Protein AF-A0A0D5NHM3-F1 (afdb_monomer_lite)

Structure (mmCIF, N/CA/C/O backbone)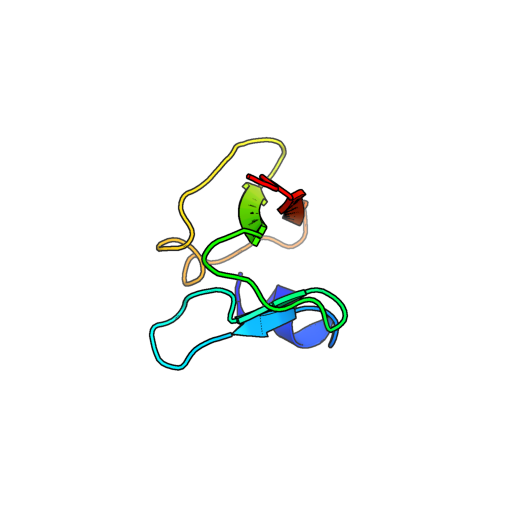:
data_AF-A0A0D5NHM3-F1
#
_entry.id   AF-A0A0D5NHM3-F1
#
loop_
_atom_site.group_PDB
_atom_site.id
_atom_site.type_symbol
_atom_site.label_atom_id
_atom_site.label_alt_id
_atom_site.label_comp_id
_atom_site.label_asym_id
_atom_site.label_entity_id
_atom_site.label_seq_id
_atom_site.pdbx_PDB_ins_code
_atom_site.Cartn_x
_atom_site.Cartn_y
_atom_site.Cartn_z
_atom_site.occupancy
_atom_site.B_iso_or_equiv
_atom_site.auth_seq_id
_atom_site.auth_comp_id
_atom_site.auth_asym_id
_atom_site.auth_atom_id
_atom_site.pdbx_PDB_model_num
ATOM 1 N N . MET A 1 1 ? 0.069 5.992 10.205 1.00 78.12 1 MET A N 1
ATOM 2 C CA . MET A 1 1 ? -0.406 5.090 9.136 1.00 78.12 1 MET A CA 1
ATOM 3 C C . MET A 1 1 ? 0.472 3.853 9.008 1.00 78.12 1 MET A C 1
ATOM 5 O O . MET A 1 1 ? -0.058 2.750 9.004 1.00 78.12 1 MET A O 1
ATOM 9 N N . ALA A 1 2 ? 1.800 4.019 8.966 1.00 77.50 2 ALA A N 1
ATOM 10 C CA . ALA A 1 2 ? 2.757 2.914 8.894 1.00 77.50 2 ALA A CA 1
ATOM 11 C C . ALA A 1 2 ? 2.516 1.831 9.959 1.00 77.50 2 ALA A C 1
ATOM 13 O O . ALA A 1 2 ? 2.515 0.658 9.622 1.00 77.50 2 ALA A O 1
ATOM 14 N N . ALA A 1 3 ? 2.212 2.205 11.208 1.00 79.44 3 ALA A N 1
ATOM 15 C CA . ALA A 1 3 ? 1.896 1.242 12.270 1.00 79.44 3 ALA A CA 1
ATOM 16 C C . ALA A 1 3 ? 0.633 0.401 11.985 1.00 79.44 3 ALA A C 1
ATOM 18 O O . ALA A 1 3 ? 0.637 -0.805 12.214 1.00 79.44 3 ALA A O 1
ATOM 19 N N . ALA A 1 4 ? -0.425 1.015 11.442 1.00 80.75 4 ALA A N 1
ATOM 20 C CA . ALA A 1 4 ? -1.660 0.312 11.090 1.00 80.75 4 ALA A CA 1
ATOM 21 C C . ALA A 1 4 ? -1.430 -0.667 9.928 1.00 80.75 4 ALA A C 1
ATOM 23 O O . ALA A 1 4 ? -1.837 -1.822 9.994 1.00 80.75 4 ALA A O 1
ATOM 24 N N . LEU A 1 5 ? -0.703 -0.227 8.896 1.00 82.06 5 LEU A N 1
ATOM 25 C CA . LEU A 1 5 ? -0.323 -1.070 7.761 1.00 82.06 5 LEU A CA 1
ATOM 26 C C . LEU A 1 5 ? 0.668 -2.175 8.163 1.00 82.06 5 LEU A C 1
ATOM 28 O O . LEU A 1 5 ? 0.522 -3.306 7.712 1.00 82.06 5 LEU A O 1
ATOM 32 N N . ALA A 1 6 ? 1.629 -1.891 9.045 1.00 81.12 6 ALA A N 1
ATOM 33 C CA . ALA A 1 6 ? 2.555 -2.886 9.588 1.00 81.12 6 ALA A CA 1
ATOM 34 C C . ALA A 1 6 ? 1.809 -3.966 10.384 1.00 81.12 6 ALA A C 1
ATOM 36 O O . ALA A 1 6 ? 2.133 -5.144 10.268 1.00 81.12 6 ALA A O 1
ATOM 37 N N . GLY A 1 7 ? 0.757 -3.581 11.117 1.00 81.31 7 GLY A N 1
ATOM 38 C CA . GLY A 1 7 ? -0.113 -4.510 11.840 1.00 81.31 7 GLY A CA 1
ATOM 39 C C . GLY A 1 7 ? -0.838 -5.523 10.945 1.00 81.31 7 GLY A C 1
ATOM 40 O O . GLY A 1 7 ? -1.218 -6.587 11.424 1.00 81.31 7 GLY A O 1
ATOM 41 N N . THR A 1 8 ? -0.984 -5.248 9.643 1.00 82.06 8 THR A N 1
ATOM 42 C CA . THR A 1 8 ? -1.575 -6.207 8.690 1.00 82.06 8 THR A CA 1
ATOM 43 C C . THR A 1 8 ? -0.629 -7.349 8.316 1.00 82.06 8 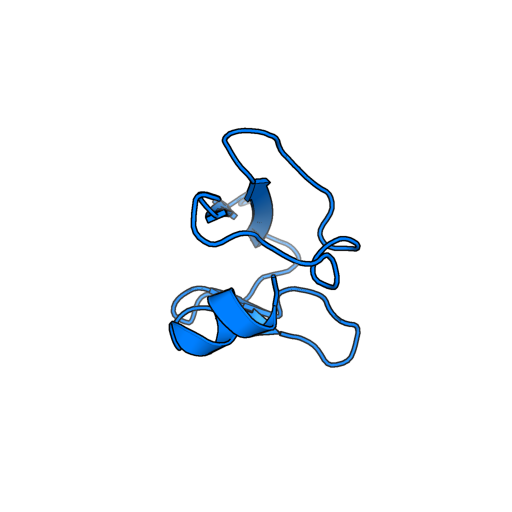THR A C 1
ATOM 45 O O . THR A 1 8 ? -1.073 -8.327 7.726 1.00 82.06 8 THR A O 1
ATOM 48 N N . ASN A 1 9 ? 0.675 -7.232 8.602 1.00 82.44 9 ASN A N 1
ATOM 49 C CA . ASN A 1 9 ? 1.743 -8.118 8.112 1.00 82.44 9 ASN A CA 1
ATOM 50 C C . ASN A 1 9 ? 1.850 -8.246 6.577 1.00 82.44 9 ASN A C 1
ATOM 52 O O . ASN A 1 9 ? 2.691 -8.996 6.080 1.00 82.44 9 ASN A O 1
ATOM 56 N N . VAL A 1 10 ? 1.046 -7.501 5.814 1.00 85.19 10 VAL A N 1
ATOM 57 C CA . VAL A 1 10 ? 1.076 -7.499 4.346 1.00 85.19 10 VAL A CA 1
ATOM 58 C C . VAL A 1 10 ? 2.075 -6.469 3.825 1.00 85.19 10 VAL A C 1
ATOM 60 O O . VAL A 1 10 ? 2.734 -6.709 2.816 1.00 85.19 10 VAL A O 1
ATOM 63 N N . VAL A 1 11 ? 2.217 -5.331 4.508 1.00 87.00 11 VAL A N 1
ATOM 64 C CA . VAL A 1 11 ? 3.065 -4.214 4.071 1.00 87.00 11 VAL A CA 1
ATOM 65 C C . VAL A 1 11 ? 4.355 -4.175 4.886 1.00 87.00 11 VAL A C 1
ATOM 67 O O . VAL A 1 11 ? 4.315 -4.130 6.115 1.00 87.00 11 VAL A O 1
ATOM 70 N N . ARG A 1 12 ? 5.506 -4.149 4.208 1.00 86.69 12 ARG A N 1
ATOM 71 C CA . ARG A 1 12 ? 6.816 -3.893 4.827 1.00 86.69 12 ARG A CA 1
ATOM 72 C C . ARG A 1 12 ? 7.321 -2.513 4.455 1.00 86.69 12 ARG A C 1
ATOM 74 O O . ARG A 1 12 ? 7.107 -2.046 3.337 1.00 86.69 12 ARG A O 1
ATOM 81 N N . PHE A 1 13 ? 8.057 -1.908 5.376 1.00 84.06 13 PHE A N 1
ATOM 82 C CA . PHE A 1 13 ? 8.625 -0.575 5.227 1.00 84.06 13 PHE A CA 1
ATOM 83 C C . PHE A 1 13 ? 10.145 -0.636 5.077 1.00 84.06 13 PHE A C 1
ATOM 85 O O . PHE A 1 13 ? 10.789 -1.539 5.608 1.00 84.06 13 PHE A O 1
ATOM 92 N N . THR A 1 14 ? 10.708 0.309 4.329 1.00 81.00 14 THR A N 1
ATOM 93 C CA . THR A 1 14 ? 12.151 0.557 4.287 1.00 81.00 14 THR A CA 1
ATOM 94 C C . THR A 1 14 ? 12.567 1.360 5.520 1.00 81.00 14 THR A C 1
ATOM 96 O O . THR A 1 14 ? 11.744 2.050 6.124 1.00 81.00 14 THR A O 1
ATOM 99 N N . GLU A 1 15 ? 13.855 1.339 5.868 1.00 72.12 15 GLU A N 1
ATOM 100 C CA . GLU A 1 15 ? 14.395 2.182 6.950 1.00 72.12 15 GLU A CA 1
ATOM 101 C C . GLU A 1 15 ? 14.186 3.686 6.694 1.00 72.12 15 GLU A C 1
ATOM 103 O O . GLU A 1 15 ? 14.046 4.461 7.633 1.00 72.12 15 GLU A O 1
ATOM 108 N N . GLY A 1 16 ? 14.079 4.096 5.424 1.00 70.44 16 GLY A N 1
ATOM 109 C CA . GLY A 1 16 ? 13.774 5.474 5.022 1.00 70.44 16 GLY A CA 1
ATOM 110 C C . GLY A 1 16 ? 12.295 5.868 5.123 1.00 70.44 16 GLY A C 1
ATOM 111 O O . GLY A 1 16 ? 11.931 6.955 4.682 1.00 70.44 16 GLY A O 1
ATOM 112 N N . GLY A 1 17 ? 11.424 4.999 5.648 1.00 70.38 17 GLY A N 1
ATOM 113 C CA . GLY A 1 17 ? 9.998 5.289 5.826 1.00 70.38 17 GLY A CA 1
ATOM 114 C C . GLY A 1 17 ? 9.144 5.141 4.562 1.00 70.38 17 GLY A C 1
ATOM 115 O O . GLY A 1 17 ? 8.005 5.598 4.549 1.00 70.38 17 GLY A O 1
ATOM 116 N N . GLY A 1 18 ? 9.664 4.504 3.509 1.00 79.00 18 GLY A N 1
ATOM 117 C CA . GLY A 1 18 ? 8.903 4.127 2.314 1.00 79.00 18 GLY A CA 1
ATOM 118 C C . GLY A 1 18 ? 8.325 2.715 2.420 1.00 79.00 18 GLY A C 1
ATOM 119 O O . GLY A 1 18 ? 8.686 1.954 3.312 1.00 79.00 18 GLY A O 1
ATOM 120 N N . ILE A 1 19 ? 7.443 2.328 1.497 1.00 83.94 19 ILE A N 1
ATOM 121 C CA . ILE A 1 19 ? 7.009 0.927 1.373 1.00 83.94 19 ILE A CA 1
ATOM 122 C C . ILE A 1 19 ? 8.094 0.152 0.632 1.00 83.94 19 ILE A C 1
ATOM 124 O O . ILE A 1 19 ? 8.484 0.562 -0.457 1.00 83.94 19 ILE A O 1
ATOM 128 N N . ALA A 1 20 ? 8.560 -0.948 1.225 1.00 85.75 20 ALA A N 1
ATOM 129 C CA . ALA A 1 20 ? 9.555 -1.867 0.667 1.00 85.75 20 ALA A CA 1
ATOM 130 C C . ALA A 1 20 ? 8.914 -3.028 -0.102 1.00 85.75 20 ALA A C 1
ATOM 132 O O . ALA A 1 20 ? 9.451 -3.520 -1.095 1.00 85.75 20 ALA A O 1
ATOM 133 N N . SER A 1 21 ? 7.788 -3.528 0.405 1.00 85.62 21 SER A N 1
ATOM 134 C CA . SER A 1 21 ? 7.019 -4.571 -0.260 1.00 85.62 21 SER A CA 1
ATOM 135 C C . SER A 1 21 ? 5.583 -4.613 0.232 1.00 85.62 21 SER A C 1
ATOM 137 O O . SER A 1 21 ? 5.279 -4.217 1.358 1.00 85.62 21 SER A O 1
ATOM 139 N N . VAL A 1 22 ? 4.705 -5.123 -0.625 1.00 88.12 22 VAL A N 1
ATOM 140 C CA . VAL A 1 22 ? 3.294 -5.361 -0.320 1.00 88.12 22 VAL A CA 1
ATOM 141 C C . VAL A 1 22 ? 2.970 -6.786 -0.744 1.00 88.12 22 VAL A C 1
ATOM 143 O O . VAL A 1 22 ? 3.210 -7.170 -1.885 1.00 88.12 22 VAL A O 1
ATOM 146 N N . SER A 1 23 ? 2.483 -7.601 0.189 1.00 86.38 23 SER A N 1
ATOM 147 C CA . SER A 1 23 ? 2.166 -9.018 -0.023 1.00 86.38 23 SER A CA 1
ATOM 148 C C . SER A 1 23 ? 3.324 -9.846 -0.614 1.00 86.38 23 SER A C 1
ATOM 150 O O . SER A 1 23 ? 3.102 -10.817 -1.332 1.00 86.38 23 SER A O 1
ATOM 152 N N . GLY A 1 24 ? 4.573 -9.458 -0.331 1.00 84.06 24 GLY A N 1
ATOM 153 C CA . GLY A 1 24 ? 5.775 -10.106 -0.871 1.00 84.06 24 GLY A CA 1
ATOM 154 C C . GLY A 1 24 ? 6.284 -9.539 -2.202 1.00 84.06 24 GLY A C 1
ATOM 155 O O . GLY A 1 24 ? 7.414 -9.842 -2.579 1.00 84.06 24 GLY A O 1
ATOM 156 N N . ILE A 1 25 ? 5.526 -8.668 -2.873 1.00 86.12 25 ILE A N 1
ATOM 157 C CA . ILE A 1 25 ? 5.966 -7.984 -4.096 1.00 86.12 25 ILE A CA 1
ATOM 158 C C . ILE A 1 25 ? 6.835 -6.792 -3.696 1.00 86.12 25 ILE A C 1
ATOM 160 O O . ILE A 1 25 ? 6.383 -5.917 -2.954 1.00 86.12 25 ILE A O 1
ATOM 164 N N . ARG A 1 26 ? 8.090 -6.764 -4.157 1.00 86.12 26 ARG A N 1
ATOM 165 C CA . ARG A 1 26 ? 9.002 -5.641 -3.905 1.00 86.12 26 ARG A CA 1
ATOM 166 C C . ARG A 1 26 ? 8.581 -4.430 -4.725 1.00 86.12 26 ARG A C 1
ATOM 168 O O . ARG A 1 26 ? 8.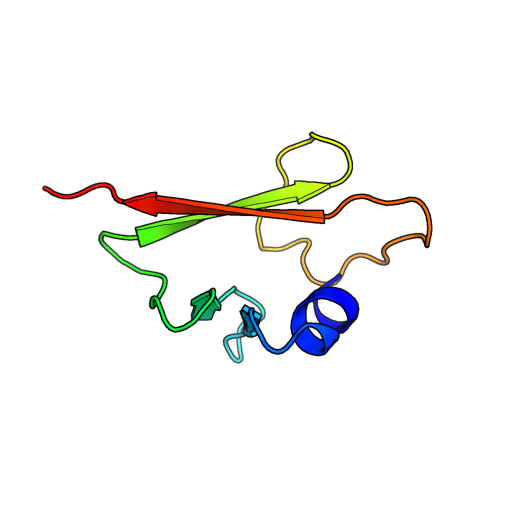327 -4.546 -5.918 1.00 86.12 26 ARG A O 1
ATOM 175 N N . THR A 1 27 ? 8.530 -3.283 -4.069 1.00 83.50 27 THR A N 1
ATOM 176 C CA . THR A 1 27 ? 8.359 -1.981 -4.714 1.00 83.50 27 THR A CA 1
ATOM 177 C C . THR A 1 27 ? 9.714 -1.500 -5.238 1.00 83.50 27 THR A C 1
ATOM 179 O O . THR A 1 27 ? 10.754 -1.797 -4.647 1.00 83.50 27 THR A O 1
ATOM 182 N N . GLY A 1 28 ? 9.724 -0.795 -6.368 1.00 80.31 28 GLY A N 1
ATOM 183 C CA . GLY A 1 28 ? 10.962 -0.403 -7.044 1.00 80.31 28 GLY A CA 1
ATOM 184 C C . GLY A 1 28 ? 10.738 -0.004 -8.499 1.00 80.31 28 GLY A C 1
ATOM 185 O O . GLY A 1 28 ? 9.672 0.505 -8.837 1.00 80.31 28 GLY A O 1
ATOM 186 N N . ASP A 1 29 ? 11.745 -0.248 -9.340 1.00 76.31 29 ASP A N 1
ATOM 187 C CA . ASP A 1 29 ? 11.834 0.261 -10.717 1.00 76.31 29 ASP A CA 1
ATOM 188 C C . ASP A 1 29 ? 10.568 0.007 -11.553 1.00 76.31 29 ASP A C 1
ATOM 190 O O . ASP A 1 29 ? 9.983 0.946 -12.094 1.00 76.31 29 ASP A O 1
ATOM 194 N N . GLU A 1 30 ? 10.090 -1.238 -11.591 1.00 85.06 30 GLU A N 1
ATOM 195 C CA . GLU A 1 30 ? 8.912 -1.629 -12.384 1.00 85.06 30 GLU A CA 1
ATOM 196 C C . GLU A 1 30 ? 7.607 -1.645 -11.576 1.00 85.06 30 GLU A C 1
ATOM 198 O O . GLU A 1 30 ? 6.518 -1.730 -12.141 1.00 85.06 30 GLU A O 1
ATOM 203 N N . VAL A 1 31 ? 7.688 -1.573 -10.244 1.00 85.25 31 VAL A N 1
ATOM 204 C CA . VAL A 1 31 ? 6.530 -1.685 -9.348 1.00 85.25 31 VAL A CA 1
ATOM 205 C C . VAL A 1 31 ? 6.413 -0.418 -8.518 1.00 85.25 31 VAL A C 1
ATOM 207 O O . VAL A 1 31 ? 7.063 -0.253 -7.480 1.00 85.25 31 VAL A O 1
ATOM 210 N N . ARG A 1 32 ? 5.526 0.475 -8.952 1.00 84.69 32 ARG A N 1
ATOM 211 C CA . ARG A 1 32 ? 5.182 1.684 -8.204 1.00 84.69 32 ARG A CA 1
ATOM 212 C C . ARG A 1 32 ? 4.136 1.366 -7.148 1.00 84.69 32 ARG A C 1
ATOM 214 O O . ARG A 1 32 ? 3.235 0.561 -7.361 1.00 84.69 32 ARG A O 1
ATOM 221 N N . CYS A 1 33 ? 4.233 2.052 -6.018 1.00 84.88 33 CYS A N 1
ATOM 222 C CA . CYS A 1 33 ? 3.251 1.960 -4.949 1.00 84.88 33 CYS A CA 1
ATOM 223 C C . CYS A 1 33 ? 2.494 3.282 -4.841 1.00 84.88 33 CYS A C 1
ATOM 225 O O . CYS A 1 33 ? 3.115 4.331 -4.660 1.00 84.88 33 CYS A O 1
ATOM 227 N N . LEU A 1 34 ? 1.166 3.227 -4.921 1.00 86.56 34 LEU A N 1
ATOM 228 C CA . LEU A 1 34 ? 0.304 4.342 -4.550 1.00 86.56 34 LEU A CA 1
ATOM 229 C C . LEU A 1 34 ? -0.324 4.081 -3.193 1.00 86.56 34 LEU A C 1
ATOM 231 O O . LEU A 1 34 ? -0.669 2.952 -2.845 1.00 86.56 34 LEU A O 1
ATOM 235 N N . LEU A 1 35 ? -0.482 5.159 -2.440 1.00 86.69 35 LEU A N 1
ATOM 236 C CA . LEU A 1 35 ? -1.113 5.132 -1.139 1.00 86.69 35 LEU A CA 1
ATOM 237 C C . LEU A 1 35 ? -2.308 6.070 -1.145 1.00 86.69 35 LEU A C 1
ATOM 239 O O . LEU A 1 35 ? -2.207 7.193 -1.647 1.00 86.69 35 LEU A O 1
ATOM 243 N N . ARG A 1 36 ? -3.428 5.626 -0.580 1.00 88.56 36 ARG A N 1
AT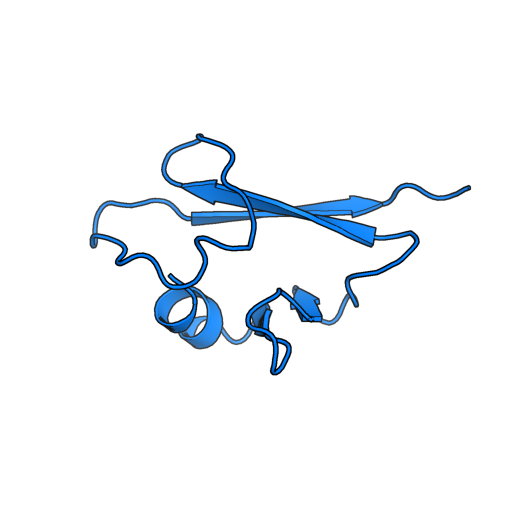OM 244 C CA . ARG A 1 36 ? -4.639 6.438 -0.469 1.00 88.56 36 ARG A CA 1
ATOM 245 C C . ARG A 1 36 ? -5.205 6.372 0.935 1.00 88.56 36 ARG A C 1
ATOM 247 O O . ARG A 1 36 ? -5.227 5.306 1.548 1.00 88.56 36 ARG A O 1
ATOM 254 N N . ILE A 1 37 ? -5.684 7.515 1.409 1.00 88.44 37 ILE A N 1
ATOM 255 C CA . ILE A 1 37 ? -6.479 7.638 2.631 1.00 88.44 37 ILE A CA 1
ATOM 256 C C . ILE A 1 37 ? -7.834 8.181 2.216 1.00 88.44 37 ILE A C 1
ATOM 258 O O . ILE A 1 37 ? -7.881 9.246 1.601 1.00 88.44 37 ILE A O 1
ATOM 262 N N . ASN A 1 38 ? -8.915 7.476 2.552 1.00 88.81 38 ASN A N 1
ATOM 263 C CA . ASN A 1 38 ? -10.286 7.896 2.240 1.00 88.81 38 ASN A CA 1
ATOM 264 C C . ASN A 1 38 ? -10.421 8.311 0.762 1.00 88.81 38 ASN A C 1
ATOM 266 O O . ASN A 1 38 ? -10.782 9.444 0.453 1.00 88.81 38 ASN A O 1
ATOM 270 N N . ASP A 1 39 ? -9.992 7.425 -0.145 1.00 86.25 39 ASP A N 1
ATOM 271 C CA . ASP A 1 39 ? -9.922 7.624 -1.602 1.00 86.25 39 ASP A CA 1
ATOM 272 C C . ASP A 1 39 ? -8.965 8.707 -2.122 1.00 86.25 39 ASP A C 1
ATOM 274 O O . ASP A 1 39 ? -8.734 8.793 -3.334 1.00 86.25 39 ASP A O 1
ATOM 278 N N . ARG A 1 40 ? -8.313 9.480 -1.250 1.00 87.69 40 ARG A N 1
ATOM 279 C CA . ARG A 1 40 ? -7.354 10.512 -1.646 1.00 87.69 40 ARG A CA 1
ATOM 280 C C . ARG A 1 40 ? -5.946 9.951 -1.749 1.00 87.69 40 ARG A C 1
ATOM 282 O O . ARG A 1 40 ? -5.395 9.485 -0.754 1.00 87.69 40 ARG A O 1
ATOM 289 N N . GLN A 1 41 ? -5.338 10.060 -2.929 1.00 86.81 41 GLN A N 1
ATOM 290 C CA . GLN A 1 41 ? -3.925 9.733 -3.103 1.00 86.81 41 GLN A CA 1
ATOM 291 C C . GLN A 1 41 ? -3.053 10.659 -2.265 1.00 86.81 41 GLN A C 1
ATOM 293 O O . GLN A 1 41 ? -3.200 11.882 -2.293 1.00 86.81 41 GLN A O 1
ATOM 298 N N . ILE A 1 42 ? -2.125 10.050 -1.543 1.00 84.88 42 ILE A N 1
ATOM 299 C CA . ILE A 1 42 ? -1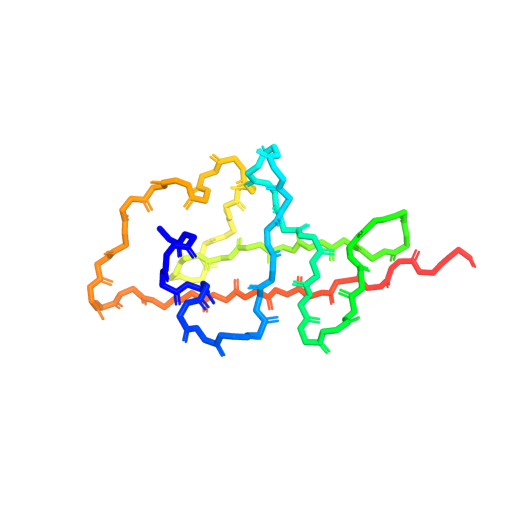.148 10.748 -0.732 1.00 84.88 42 ILE A CA 1
ATOM 300 C C . ILE A 1 42 ? 0.266 10.264 -1.066 1.00 84.88 42 ILE A C 1
ATOM 302 O O . ILE A 1 42 ? 0.469 9.099 -1.419 1.00 84.88 42 ILE A O 1
ATOM 306 N N . PRO A 1 43 ? 1.265 11.150 -0.974 1.00 79.06 43 PRO A N 1
ATOM 307 C CA . PRO A 1 43 ? 2.655 10.751 -1.112 1.00 79.06 43 PRO A CA 1
ATOM 308 C C . PRO A 1 43 ? 3.074 9.808 0.023 1.00 79.06 43 PRO A C 1
ATOM 310 O O . PRO A 1 43 ? 2.626 9.933 1.164 1.00 79.06 43 PRO A O 1
ATOM 313 N N . SER A 1 44 ? 3.990 8.887 -0.287 1.00 72.19 44 SER A N 1
ATOM 314 C CA . SER A 1 44 ? 4.551 7.925 0.674 1.00 72.19 44 SER A CA 1
ATOM 315 C C . SER A 1 44 ? 5.243 8.600 1.863 1.00 72.19 44 SER A C 1
ATOM 317 O O . SER A 1 44 ? 5.297 8.030 2.947 1.00 72.19 44 SER A O 1
ATOM 319 N N . THR A 1 45 ? 5.691 9.847 1.717 1.00 70.81 45 THR A N 1
ATOM 320 C CA . THR A 1 45 ? 6.256 10.657 2.807 1.00 70.81 45 THR A CA 1
ATOM 321 C C . THR A 1 45 ? 5.272 10.925 3.950 1.00 70.81 45 THR A C 1
ATOM 323 O O . THR A 1 45 ? 5.699 11.237 5.058 1.00 70.81 45 THR A O 1
ATOM 326 N N . LEU A 1 46 ? 3.964 10.761 3.723 1.00 73.56 46 LEU A N 1
ATOM 327 C CA . LEU A 1 46 ? 2.928 10.909 4.748 1.00 73.56 46 LEU A CA 1
ATOM 328 C C . LEU A 1 46 ? 2.617 9.593 5.482 1.00 73.56 46 LEU A C 1
ATOM 330 O O . LEU A 1 46 ? 1.659 9.528 6.245 1.00 73.56 46 LEU A O 1
ATOM 334 N N . LEU A 1 47 ? 3.431 8.541 5.330 1.00 76.44 47 LEU A N 1
ATOM 335 C CA . LEU A 1 47 ? 3.303 7.284 6.091 1.00 76.44 47 LEU A CA 1
ATOM 336 C C . LEU A 1 47 ? 3.365 7.463 7.618 1.00 76.44 47 LEU A C 1
ATOM 338 O O . LEU A 1 47 ? 2.754 6.689 8.371 1.00 76.44 47 LEU A O 1
ATOM 342 N N . SER A 1 48 ? 4.041 8.514 8.074 1.00 75.00 48 SER A N 1
ATOM 343 C CA . SER A 1 48 ? 4.119 8.913 9.479 1.00 75.00 48 SER A CA 1
ATOM 344 C C . SER A 1 48 ? 2.859 9.615 9.998 1.00 75.00 48 SER A C 1
ATOM 346 O O . SER A 1 48 ? 2.701 9.714 11.213 1.00 75.00 48 SER A O 1
ATOM 348 N N . PHE A 1 49 ? 1.935 10.056 9.132 1.00 77.62 49 PHE A N 1
ATOM 349 C CA . PHE A 1 49 ? 0.736 10.762 9.586 1.00 77.62 49 PHE A CA 1
ATOM 350 C C . PHE A 1 49 ? -0.177 9.859 10.431 1.00 77.62 49 PHE A C 1
ATOM 352 O O . PHE A 1 49 ? -0.331 8.664 10.129 1.00 77.62 49 PHE A O 1
ATOM 359 N N . PRO A 1 50 ? -0.789 10.404 11.497 1.00 77.62 50 PRO A N 1
ATOM 360 C CA . PRO A 1 50 ? -1.770 9.679 12.291 1.00 77.62 50 PRO A CA 1
ATOM 361 C C . PRO A 1 50 ? -2.992 9.342 11.431 1.00 77.62 50 PRO A C 1
ATOM 363 O O . PRO A 1 50 ? -3.421 10.145 10.609 1.00 77.62 50 PRO A O 1
ATOM 366 N N . VAL A 1 51 ? -3.523 8.136 11.624 1.00 82.94 51 VAL A N 1
ATOM 367 C CA . VAL A 1 51 ? -4.751 7.655 10.975 1.00 82.94 51 VAL A CA 1
ATOM 368 C C . VAL A 1 51 ? -5.821 7.504 12.039 1.00 82.94 51 VAL A C 1
ATOM 370 O O . VAL A 1 51 ? -5.518 7.079 13.157 1.00 82.94 51 VAL A O 1
ATOM 373 N N . GLN A 1 52 ? -7.047 7.883 11.714 1.00 85.62 52 GLN A N 1
ATOM 374 C CA . GLN A 1 52 ? -8.198 7.708 12.589 1.00 85.62 52 GLN A CA 1
ATOM 375 C C . GLN A 1 52 ? -8.838 6.335 12.369 1.00 85.62 52 GLN A C 1
ATOM 377 O O . GLN A 1 52 ? -8.658 5.708 11.330 1.00 85.62 52 GLN A O 1
ATOM 382 N N . ALA A 1 53 ? -9.609 5.858 13.349 1.00 80.44 53 ALA A N 1
ATOM 383 C CA . ALA A 1 53 ? -10.243 4.538 13.284 1.00 80.44 53 ALA A CA 1
ATOM 384 C C . ALA A 1 53 ? -11.259 4.395 12.131 1.00 80.44 53 ALA A C 1
ATOM 386 O O . ALA A 1 53 ? -11.530 3.281 11.695 1.00 80.44 53 ALA A O 1
ATOM 387 N N . SER A 1 54 ? -11.814 5.506 11.639 1.00 86.12 54 SER A N 1
ATOM 388 C CA . SER A 1 54 ? -12.719 5.539 10.485 1.00 86.12 54 SER A CA 1
ATOM 389 C C . SER A 1 54 ? -12.001 5.665 9.140 1.00 86.12 54 SER A C 1
ATOM 391 O O . SER A 1 54 ? -12.665 5.640 8.106 1.00 86.12 54 SER A O 1
ATOM 393 N N . ASP A 1 55 ? -10.678 5.850 9.135 1.00 86.69 55 ASP A N 1
ATOM 394 C CA . ASP A 1 55 ? -9.938 6.048 7.895 1.00 86.69 55 ASP A CA 1
ATOM 395 C C . ASP A 1 55 ? -9.774 4.726 7.146 1.00 86.69 55 ASP A C 1
ATOM 397 O O . ASP A 1 55 ? -9.329 3.717 7.695 1.00 86.69 55 ASP A O 1
ATOM 401 N N . THR A 1 56 ? -10.074 4.749 5.852 1.00 87.12 56 THR A N 1
ATOM 402 C CA . THR A 1 56 ? -9.787 3.636 4.950 1.00 87.12 56 THR A CA 1
ATOM 403 C C . THR A 1 56 ? -8.447 3.866 4.276 1.00 87.12 56 THR A C 1
ATOM 405 O O . THR A 1 56 ? -8.234 4.876 3.602 1.00 87.12 56 THR A O 1
ATOM 408 N N . LEU A 1 57 ? -7.542 2.907 4.448 1.00 86.38 57 LEU A N 1
ATOM 409 C CA . LEU A 1 57 ? -6.215 2.918 3.849 1.00 86.38 57 LEU A CA 1
ATOM 410 C C . LEU A 1 57 ? -6.183 1.958 2.671 1.00 86.38 57 LEU A C 1
ATOM 412 O O . LEU A 1 57 ? -6.458 0.773 2.833 1.00 86.38 57 LEU A O 1
ATOM 416 N N . THR A 1 58 ? -5.807 2.461 1.500 1.00 87.88 58 THR A N 1
ATOM 417 C CA . THR A 1 58 ? -5.617 1.632 0.307 1.00 87.88 58 THR A CA 1
ATOM 418 C C . THR A 1 58 ? -4.167 1.708 -0.137 1.00 87.88 58 THR A C 1
ATOM 420 O O . THR A 1 58 ? -3.581 2.790 -0.215 1.00 87.88 58 THR A O 1
ATOM 423 N N . VAL A 1 59 ? -3.591 0.543 -0.419 1.00 87.19 59 VAL A N 1
ATOM 424 C CA . VAL A 1 59 ? -2.252 0.403 -0.985 1.00 87.19 59 VAL A CA 1
ATOM 425 C C . VAL A 1 59 ? -2.405 -0.252 -2.347 1.00 87.19 59 VAL A C 1
ATOM 427 O O . VAL A 1 59 ? -2.851 -1.393 -2.434 1.00 87.19 59 VAL A O 1
ATOM 430 N N . GLU A 1 60 ? -2.056 0.475 -3.402 1.00 88.06 60 GLU A N 1
ATOM 431 C CA . GLU A 1 60 ? -2.137 -0.015 -4.776 1.00 88.06 60 GLU A CA 1
ATOM 432 C C . GLU A 1 60 ? -0.727 -0.273 -5.309 1.00 88.06 60 GLU A C 1
ATOM 434 O O . GLU A 1 60 ? 0.178 0.553 -5.150 1.00 88.06 60 GLU A O 1
ATOM 439 N N . LEU A 1 61 ? -0.549 -1.424 -5.955 1.00 87.25 61 LEU A N 1
ATOM 440 C CA . LEU A 1 61 ? 0.659 -1.754 -6.698 1.00 87.25 61 LEU A CA 1
ATOM 441 C C . LEU A 1 61 ? 0.386 -1.563 -8.185 1.00 87.25 61 LEU A C 1
ATOM 443 O O . LEU A 1 61 ? -0.513 -2.182 -8.748 1.00 87.25 61 LEU A O 1
ATOM 447 N N . LEU A 1 62 ? 1.192 -0.722 -8.817 1.00 87.50 62 LEU A N 1
ATOM 448 C CA . LEU A 1 62 ? 1.164 -0.477 -10.247 1.00 87.50 62 LEU A CA 1
ATOM 449 C C . LEU A 1 62 ? 2.404 -1.107 -10.861 1.00 87.50 62 LEU A C 1
ATOM 451 O O . LEU A 1 62 ? 3.520 -0.651 -10.610 1.00 87.50 62 LEU A O 1
ATOM 455 N N . TYR A 1 63 ? 2.199 -2.135 -11.675 1.00 86.62 63 TYR A N 1
ATOM 456 C CA . TYR A 1 63 ? 3.257 -2.685 -12.506 1.00 86.62 63 TYR A CA 1
ATOM 457 C C . TYR A 1 63 ? 3.351 -1.875 -13.801 1.00 86.62 63 TYR A C 1
ATOM 459 O O . TYR A 1 63 ? 2.442 -1.907 -14.628 1.00 86.62 63 TYR A O 1
ATOM 467 N N . ALA A 1 64 ? 4.437 -1.124 -13.949 1.00 78.00 64 ALA A N 1
ATOM 468 C CA . ALA A 1 64 ? 4.811 -0.436 -15.174 1.00 78.00 64 ALA A CA 1
ATOM 469 C C . ALA A 1 64 ? 5.953 -1.230 -15.818 1.00 78.00 64 ALA A C 1
ATOM 471 O O . ALA A 1 64 ? 7.106 -0.809 -15.774 1.00 78.00 64 ALA A O 1
ATOM 472 N N . GLY A 1 65 ? 5.634 -2.420 -16.335 1.00 74.62 65 GLY A N 1
ATOM 473 C CA . GLY A 1 65 ? 6.576 -3.195 -17.141 1.00 74.62 65 GLY A CA 1
ATOM 474 C C . GLY A 1 65 ? 6.994 -2.389 -18.372 1.00 74.62 65 GLY A C 1
ATOM 475 O O . GLY A 1 65 ? 6.137 -1.782 -19.022 1.00 74.62 65 GLY A O 1
ATOM 476 N N . ALA A 1 66 ? 8.301 -2.341 -18.629 1.00 57.66 66 ALA A N 1
ATOM 477 C CA . ALA A 1 66 ? 8.883 -1.757 -19.835 1.00 57.66 66 ALA A CA 1
ATOM 478 C C . ALA A 1 66 ? 8.801 -2.730 -21.019 1.00 57.66 66 ALA A C 1
ATOM 480 O O . ALA A 1 66 ? 8.929 -3.954 -20.788 1.00 57.66 66 ALA A O 1
#

Foldseek 3Di:
DLVVVVVV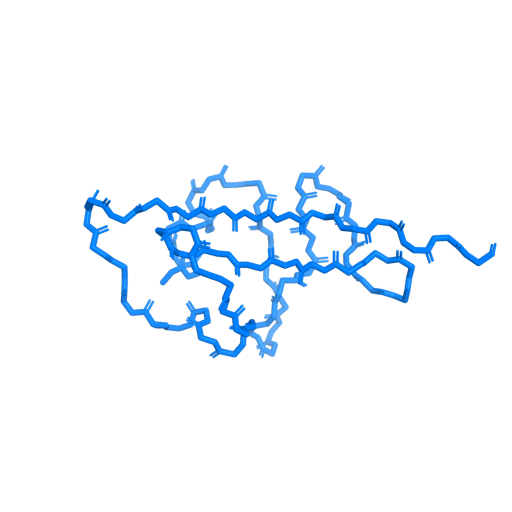VQWDADPVQATQGGNPHGDDDQKDKWKDKPNHTDDSVCSVPDDDPPIDIDIDIDGNDD

Secondary structure (DSSP, 8-state):
-HHHHHHTSSEEE-TTSSEEEETTEEPSSSEEEEEEETTEEE-GGGGGS---TTPPEEEEEEE---

pLDDT: mean 82.18, std 5.9, range [57.66, 88.81]

Sequence (66 aa):
MAAALAGTNVVRFTEGGGIASVSGIRTGDEVRCLLRINDRQIPSTLLSFPVQASDTLTVELLYAGA

Organism: NCBI:txid1126833

Radius of gyration: 11.5 Å; chains: 1; bounding box: 27×21×33 Å